Protein AF-A0A7C0XY83-F1 (afdb_monomer_lite)

Structure (mmCIF, N/CA/C/O backbone):
data_AF-A0A7C0XY83-F1
#
_entry.id   AF-A0A7C0XY83-F1
#
loop_
_atom_site.group_PDB
_atom_site.id
_atom_site.type_symbol
_atom_site.label_atom_id
_atom_site.label_alt_id
_atom_site.label_comp_id
_atom_site.label_asym_id
_atom_site.label_entity_id
_atom_site.label_seq_id
_atom_site.pdbx_PDB_ins_code
_atom_site.Cartn_x
_atom_site.Cartn_y
_atom_site.Cartn_z
_atom_site.occupancy
_atom_site.B_iso_or_equiv
_atom_site.auth_seq_id
_atom_site.auth_comp_id
_atom_site.auth_asym_id
_atom_site.auth_atom_id
_atom_site.pdbx_PDB_model_num
ATOM 1 N N . THR A 1 1 ? -9.723 23.350 -25.269 1.00 50.56 1 THR A N 1
ATOM 2 C CA . THR A 1 1 ? -10.818 22.908 -26.166 1.00 50.56 1 THR A CA 1
ATOM 3 C C . THR A 1 1 ? -11.420 21.552 -25.812 1.00 50.56 1 THR A C 1
ATOM 5 O O . THR A 1 1 ? -12.357 21.171 -26.495 1.00 50.56 1 THR A O 1
ATOM 8 N N . GLY A 1 2 ? -10.966 20.823 -24.776 1.00 79.06 2 GLY A N 1
ATOM 9 C CA . GLY A 1 2 ? -11.681 19.644 -24.241 1.00 79.06 2 GLY A CA 1
ATOM 10 C C . GLY A 1 2 ? -11.903 18.475 -25.213 1.00 79.06 2 GLY A C 1
ATOM 11 O O . GLY A 1 2 ? -12.595 17.524 -24.866 1.00 79.06 2 GLY A O 1
ATOM 12 N N . LYS A 1 3 ? -11.341 18.536 -26.426 1.00 83.88 3 LYS A N 1
ATOM 13 C CA . LYS A 1 3 ? -11.496 17.489 -27.432 1.00 83.88 3 LYS A CA 1
ATOM 14 C C . LYS A 1 3 ? -10.780 16.229 -26.935 1.00 83.88 3 LYS A C 1
ATOM 16 O O . LYS A 1 3 ? -9.649 16.353 -26.454 1.00 83.88 3 LYS A O 1
ATOM 21 N N . PRO A 1 4 ? -11.406 15.044 -27.034 1.00 82.19 4 PRO A N 1
ATOM 22 C CA . PRO A 1 4 ? -10.755 13.799 -26.667 1.00 82.19 4 PRO A CA 1
ATOM 23 C C . PRO A 1 4 ? -9.454 13.662 -27.459 1.00 82.19 4 PRO A C 1
ATOM 25 O O . PRO A 1 4 ? -9.439 13.779 -28.683 1.00 82.19 4 PRO A O 1
ATOM 28 N N . THR A 1 5 ? -8.357 13.476 -26.733 1.00 88.56 5 THR A N 1
ATOM 29 C CA . THR A 1 5 ? -7.022 13.291 -27.299 1.00 88.56 5 THR A CA 1
ATOM 30 C C . THR A 1 5 ? -6.558 11.861 -27.065 1.00 88.56 5 THR A C 1
ATOM 32 O O . THR A 1 5 ? -7.061 11.162 -26.180 1.00 88.56 5 THR A O 1
ATOM 35 N N . ARG A 1 6 ? -5.583 11.415 -27.853 1.00 87.94 6 ARG A N 1
ATOM 36 C CA . ARG A 1 6 ? -4.935 10.127 -27.633 1.00 87.94 6 ARG A CA 1
ATOM 37 C C . ARG A 1 6 ? -4.224 10.161 -26.282 1.00 87.94 6 ARG A C 1
ATOM 39 O O . ARG A 1 6 ? -3.342 10.987 -26.057 1.00 87.94 6 ARG A O 1
ATOM 46 N N . ARG A 1 7 ? -4.586 9.239 -25.388 1.00 88.69 7 ARG A N 1
ATOM 47 C CA . ARG A 1 7 ? -3.850 9.029 -24.140 1.00 88.69 7 ARG A CA 1
ATOM 48 C C . ARG A 1 7 ? -2.490 8.428 -24.480 1.00 88.69 7 ARG A C 1
ATOM 50 O O . ARG A 1 7 ? -2.427 7.372 -25.102 1.00 88.69 7 ARG A O 1
ATOM 57 N N . VAL A 1 8 ? -1.422 9.101 -24.072 1.00 91.56 8 VAL A N 1
ATOM 58 C CA . VAL A 1 8 ? -0.064 8.565 -24.161 1.00 91.56 8 VAL A CA 1
ATOM 59 C C . VAL A 1 8 ? 0.270 7.931 -22.818 1.00 91.56 8 VAL A C 1
ATOM 61 O O . VAL A 1 8 ? 0.162 8.585 -21.779 1.00 91.56 8 VAL A O 1
ATOM 64 N N . LEU A 1 9 ? 0.605 6.645 -22.832 1.00 93.44 9 LEU A N 1
ATOM 65 C CA . LEU A 1 9 ? 1.002 5.919 -21.635 1.00 93.44 9 LEU A CA 1
ATOM 66 C C . LEU A 1 9 ? 2.523 5.983 -21.481 1.00 93.44 9 LEU A C 1
ATOM 68 O O . LEU A 1 9 ? 3.264 5.905 -22.460 1.00 93.44 9 LEU A O 1
ATOM 72 N N . ILE A 1 10 ? 2.990 6.136 -20.243 1.00 93.56 10 ILE A N 1
ATOM 73 C CA . ILE A 1 10 ? 4.419 6.286 -19.958 1.00 93.56 10 ILE A CA 1
ATOM 74 C C . ILE A 1 10 ? 5.206 5.030 -20.350 1.00 93.56 10 ILE A C 1
ATOM 76 O O . ILE A 1 10 ? 6.290 5.142 -20.905 1.00 93.56 10 ILE A O 1
ATOM 80 N N . GLU A 1 11 ? 4.640 3.839 -20.161 1.00 94.94 11 GLU A N 1
ATOM 81 C CA . GLU A 1 11 ? 5.247 2.575 -20.572 1.00 94.94 11 GLU A CA 1
ATOM 82 C C . GLU A 1 11 ? 5.416 2.459 -22.089 1.00 94.94 11 GLU A C 1
ATOM 84 O O . GLU A 1 11 ? 6.344 1.797 -22.540 1.00 94.94 11 GLU A O 1
ATOM 89 N N . ASP A 1 12 ? 4.567 3.118 -22.880 1.00 94.75 12 ASP A N 1
ATOM 90 C CA . ASP A 1 12 ? 4.685 3.104 -24.338 1.00 94.75 12 ASP A CA 1
ATOM 91 C C . ASP A 1 12 ? 5.820 4.025 -24.792 1.00 94.75 12 ASP A C 1
ATOM 93 O O . ASP A 1 12 ? 6.614 3.644 -25.649 1.00 94.75 12 ASP A O 1
ATOM 97 N N . ILE A 1 13 ? 5.944 5.203 -24.166 1.00 95.38 13 ILE A N 1
ATOM 98 C CA . ILE A 1 13 ? 7.073 6.120 -24.393 1.00 95.38 13 ILE A CA 1
ATOM 99 C C . ILE A 1 13 ? 8.383 5.419 -24.034 1.00 95.38 13 ILE A C 1
ATOM 101 O O . ILE A 1 13 ? 9.311 5.385 -24.833 1.00 95.38 13 ILE A O 1
ATOM 105 N N . VAL A 1 14 ? 8.440 4.828 -22.842 1.00 95.75 14 VAL A N 1
ATOM 106 C CA . VAL A 1 14 ? 9.633 4.174 -22.299 1.00 95.75 14 VAL A CA 1
ATOM 107 C C . VAL A 1 14 ? 10.069 2.997 -23.175 1.00 95.75 14 VAL A C 1
ATOM 109 O O . VAL A 1 14 ? 11.250 2.893 -23.501 1.00 95.75 14 VAL A O 1
ATOM 112 N N . ARG A 1 15 ? 9.133 2.153 -23.633 1.00 95.06 15 ARG A N 1
ATOM 113 C CA . ARG A 1 15 ? 9.448 1.093 -24.607 1.00 95.06 15 ARG A CA 1
ATOM 114 C C . ARG A 1 15 ? 9.951 1.670 -25.929 1.00 95.06 15 ARG A C 1
ATOM 116 O O . ARG A 1 15 ? 10.912 1.156 -26.490 1.00 95.06 15 ARG A O 1
ATOM 123 N N . GLY A 1 16 ? 9.349 2.763 -26.402 1.00 95.31 16 GLY A N 1
ATOM 124 C CA . GLY A 1 16 ? 9.795 3.478 -27.600 1.00 95.31 16 GLY A CA 1
ATOM 125 C C . GLY A 1 16 ? 11.208 4.066 -27.490 1.00 95.31 16 GLY A C 1
ATOM 126 O O . GLY A 1 16 ? 11.886 4.196 -28.503 1.00 95.31 16 GLY A O 1
ATOM 127 N N . MET A 1 17 ? 11.683 4.364 -26.275 1.00 95.19 17 MET A N 1
ATOM 128 C CA . MET A 1 17 ? 13.061 4.803 -26.005 1.00 95.19 17 MET A CA 1
ATOM 129 C C . MET A 1 17 ? 14.087 3.654 -26.025 1.00 95.19 17 MET A C 1
ATOM 131 O O . MET A 1 17 ? 15.268 3.900 -25.797 1.00 95.19 17 MET A O 1
ATOM 135 N N . GLY A 1 18 ? 13.662 2.410 -26.276 1.00 93.62 18 GLY A N 1
ATOM 136 C CA . GLY A 1 18 ? 14.537 1.233 -26.298 1.00 93.62 18 GLY A CA 1
ATOM 137 C C . GLY A 1 18 ? 14.755 0.582 -24.930 1.00 93.62 18 GLY A C 1
ATOM 138 O O . GLY A 1 18 ? 15.652 -0.242 -24.780 1.00 93.62 18 GLY A O 1
ATOM 139 N N . ILE A 1 19 ? 13.955 0.935 -23.919 1.00 95.81 19 ILE A N 1
ATOM 140 C CA . ILE A 1 19 ? 14.024 0.302 -22.598 1.00 95.81 19 ILE A CA 1
ATOM 141 C C . ILE A 1 19 ? 13.247 -1.017 -22.649 1.00 95.81 19 ILE A C 1
ATOM 143 O O . ILE A 1 19 ? 12.033 -1.032 -22.850 1.00 95.81 19 ILE A O 1
ATOM 147 N N . GLU A 1 20 ? 13.955 -2.128 -22.454 1.00 94.12 20 GLU A N 1
ATOM 148 C CA . GLU A 1 20 ? 13.394 -3.483 -22.551 1.00 94.12 20 GLU A CA 1
ATOM 149 C C . GLU A 1 20 ? 12.668 -3.903 -21.261 1.00 94.12 20 GLU A C 1
ATOM 151 O O . GLU A 1 20 ? 11.585 -4.494 -21.304 1.00 94.12 20 GLU A O 1
ATOM 156 N N . PHE A 1 21 ? 13.217 -3.553 -20.092 1.00 95.94 21 PHE A N 1
ATOM 157 C CA . PHE A 1 21 ? 12.583 -3.848 -18.809 1.00 95.94 21 PHE A CA 1
ATOM 158 C C . PHE A 1 21 ? 11.561 -2.762 -18.463 1.00 95.94 21 PHE A C 1
ATOM 160 O O . PHE A 1 21 ? 11.900 -1.716 -17.907 1.00 95.94 21 PHE A O 1
ATOM 167 N N . VAL A 1 22 ? 10.291 -3.025 -18.785 1.00 96.38 22 VAL A N 1
ATOM 168 C CA . VAL A 1 22 ? 9.164 -2.141 -18.457 1.00 96.38 22 VAL A CA 1
ATOM 169 C C . VAL A 1 22 ? 8.036 -2.938 -17.818 1.00 96.38 22 VAL A C 1
ATOM 171 O O . VAL A 1 22 ? 7.385 -3.754 -18.479 1.00 96.38 22 VAL A O 1
ATOM 174 N N . LYS A 1 23 ? 7.771 -2.680 -16.536 1.00 96.56 23 LYS A N 1
ATOM 175 C CA . LYS A 1 23 ? 6.693 -3.327 -15.774 1.00 96.56 23 LYS A CA 1
ATOM 176 C C . LYS A 1 23 ? 5.717 -2.289 -15.242 1.00 96.56 23 LYS A C 1
ATOM 178 O O . LYS A 1 23 ? 6.130 -1.280 -14.684 1.00 96.56 23 LYS A O 1
ATOM 183 N N . VAL A 1 24 ? 4.422 -2.533 -15.427 1.00 95.12 24 VAL A N 1
ATOM 184 C CA . VAL A 1 24 ? 3.350 -1.733 -14.825 1.00 95.12 24 VAL A CA 1
ATOM 185 C C . VAL A 1 24 ? 2.777 -2.557 -13.686 1.00 95.12 24 VAL A C 1
ATOM 187 O O . VAL A 1 24 ? 2.343 -3.677 -13.934 1.00 95.12 24 VAL A O 1
ATOM 190 N N . ILE A 1 25 ? 2.797 -2.019 -12.472 1.00 94.06 25 ILE A N 1
ATOM 191 C CA . ILE A 1 25 ? 2.397 -2.744 -11.261 1.00 94.06 25 ILE A CA 1
ATOM 192 C C . ILE A 1 25 ? 1.504 -1.881 -10.377 1.00 94.06 25 ILE A C 1
ATOM 194 O O . ILE A 1 25 ? 1.521 -0.648 -10.468 1.00 94.06 25 ILE A O 1
ATOM 198 N N . ASP A 1 26 ? 0.755 -2.529 -9.492 1.00 90.44 26 ASP A N 1
ATOM 199 C CA . ASP A 1 26 ? 0.022 -1.850 -8.432 1.00 90.44 26 ASP A CA 1
ATOM 200 C C . ASP A 1 26 ? 0.908 -1.711 -7.177 1.00 90.44 26 ASP A C 1
ATOM 202 O O . ASP A 1 26 ? 1.328 -2.725 -6.618 1.00 90.44 26 ASP A O 1
ATOM 206 N N . PRO A 1 27 ? 1.191 -0.488 -6.689 1.00 87.31 27 PRO A N 1
ATOM 207 C CA . PRO A 1 27 ? 2.042 -0.288 -5.518 1.00 87.31 27 PRO A CA 1
ATOM 208 C C . PRO A 1 27 ? 1.443 -0.811 -4.202 1.00 87.31 27 PRO A C 1
ATOM 210 O O . PRO A 1 27 ? 2.170 -0.909 -3.219 1.00 87.31 27 PRO A O 1
ATOM 213 N N . PHE A 1 28 ? 0.140 -1.109 -4.134 1.00 86.94 28 PHE A N 1
ATOM 214 C CA . PHE A 1 28 ? -0.476 -1.705 -2.941 1.00 86.94 28 PHE A CA 1
ATOM 215 C C . PHE A 1 28 ? -0.432 -3.235 -2.969 1.00 86.94 28 PHE A C 1
ATOM 217 O O . PHE A 1 28 ? -0.640 -3.864 -1.933 1.00 86.94 28 PHE A O 1
ATOM 224 N N . ASN A 1 29 ? -0.096 -3.846 -4.109 1.00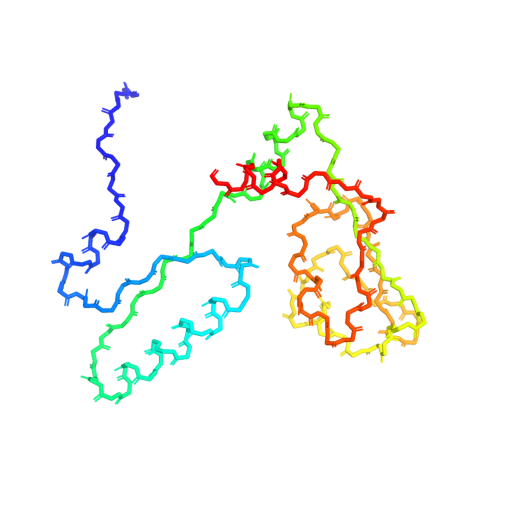 87.56 29 ASN A N 1
ATOM 225 C CA . ASN A 1 29 ? 0.270 -5.255 -4.159 1.00 87.56 29 ASN A CA 1
ATOM 226 C C . ASN A 1 29 ? 1.744 -5.416 -3.759 1.00 87.56 29 ASN A C 1
ATOM 228 O O . ASN A 1 29 ? 2.632 -5.534 -4.602 1.00 87.56 29 ASN A O 1
ATOM 232 N N . MET A 1 30 ? 2.004 -5.410 -2.449 1.00 84.12 30 MET A N 1
ATOM 233 C CA . MET A 1 30 ? 3.368 -5.404 -1.905 1.00 84.12 30 MET A CA 1
ATOM 234 C C . MET A 1 30 ? 4.219 -6.590 -2.379 1.00 84.12 30 MET A C 1
ATOM 236 O O . MET A 1 30 ? 5.410 -6.416 -2.614 1.00 84.12 30 MET A O 1
ATOM 240 N N . LYS A 1 31 ? 3.616 -7.772 -2.568 1.00 87.44 31 LYS A N 1
ATOM 241 C CA . LYS A 1 31 ? 4.332 -8.970 -3.039 1.00 87.44 31 LYS A CA 1
ATOM 242 C C . LYS A 1 31 ? 4.828 -8.806 -4.472 1.00 87.44 31 LYS A C 1
ATOM 244 O O . LYS A 1 31 ? 6.008 -8.990 -4.743 1.00 87.44 31 LYS A O 1
ATOM 249 N N . GLU A 1 32 ? 3.930 -8.410 -5.372 1.00 91.00 32 GLU A N 1
ATOM 250 C CA . GLU A 1 32 ? 4.279 -8.155 -6.773 1.00 91.00 32 GLU A CA 1
ATOM 251 C C . GLU A 1 32 ? 5.290 -7.010 -6.892 1.00 91.00 32 GLU A C 1
ATOM 253 O O . GLU A 1 32 ? 6.210 -7.078 -7.710 1.00 91.00 32 GLU A O 1
ATOM 258 N N . PHE A 1 33 ? 5.146 -5.975 -6.057 1.00 90.94 33 PHE A N 1
ATOM 259 C CA . PHE A 1 33 ? 6.090 -4.866 -5.998 1.00 90.94 33 PHE A CA 1
ATOM 260 C C . PHE A 1 33 ? 7.489 -5.335 -5.594 1.00 90.94 33 PHE A C 1
ATOM 262 O O . PHE A 1 33 ? 8.447 -5.044 -6.307 1.00 90.94 33 PHE A O 1
ATOM 269 N N . GLU A 1 34 ? 7.611 -6.077 -4.492 1.00 91.50 34 GLU A N 1
ATOM 270 C CA . GLU A 1 34 ? 8.891 -6.586 -3.994 1.00 91.50 34 GLU A CA 1
ATOM 271 C C . GLU A 1 34 ? 9.578 -7.487 -5.029 1.00 91.50 34 GLU A C 1
ATOM 273 O O . GLU A 1 34 ? 10.736 -7.256 -5.381 1.00 91.50 34 GLU A O 1
ATOM 278 N N . GLU A 1 35 ? 8.846 -8.445 -5.601 1.00 94.56 35 GLU A N 1
ATOM 279 C CA . GLU A 1 35 ? 9.359 -9.341 -6.641 1.00 94.56 35 GLU A CA 1
ATOM 280 C C . GLU A 1 35 ? 9.820 -8.570 -7.885 1.00 94.56 35 GLU A C 1
ATOM 282 O O . GLU A 1 35 ? 10.925 -8.781 -8.394 1.00 94.56 35 GLU A O 1
ATOM 287 N N . THR A 1 36 ? 8.998 -7.639 -8.377 1.00 95.06 36 THR A N 1
ATOM 288 C CA . THR A 1 36 ? 9.321 -6.836 -9.565 1.00 95.06 36 THR A CA 1
ATOM 289 C C . THR A 1 36 ? 10.531 -5.944 -9.321 1.00 95.06 36 THR A C 1
ATOM 291 O O . THR A 1 36 ? 11.389 -5.813 -10.195 1.00 95.06 36 THR A O 1
ATOM 294 N N . TYR A 1 37 ? 10.622 -5.352 -8.133 1.00 95.69 37 TYR A N 1
ATOM 295 C CA . TYR A 1 37 ? 11.719 -4.479 -7.746 1.00 95.69 37 TYR A CA 1
ATOM 296 C C . TYR A 1 37 ? 13.047 -5.242 -7.650 1.00 95.69 37 TYR A C 1
ATOM 298 O O . TYR A 1 37 ? 14.051 -4.803 -8.214 1.00 95.69 37 TYR A O 1
ATOM 306 N N . LEU A 1 38 ? 13.055 -6.421 -7.018 1.00 95.94 38 LEU A N 1
ATOM 307 C CA . LEU A 1 38 ? 14.239 -7.283 -6.948 1.00 95.94 38 LEU A CA 1
ATOM 308 C C . LEU A 1 38 ? 14.687 -7.748 -8.341 1.00 95.94 38 LEU A C 1
ATOM 310 O O . LEU A 1 38 ? 15.877 -7.686 -8.658 1.00 95.94 38 LEU A O 1
ATOM 314 N N . ASN A 1 39 ? 13.739 -8.138 -9.197 1.00 96.25 39 ASN A N 1
ATOM 315 C CA . ASN A 1 39 ? 14.020 -8.509 -10.583 1.00 96.25 39 ASN A CA 1
ATOM 316 C C . ASN A 1 39 ? 14.593 -7.338 -11.394 1.00 96.25 39 ASN A C 1
ATOM 318 O O . ASN A 1 39 ? 15.516 -7.540 -12.180 1.00 96.25 39 ASN A O 1
ATOM 322 N N . ALA A 1 40 ? 14.097 -6.116 -11.182 1.00 96.44 40 ALA A N 1
ATOM 323 C CA . ALA A 1 40 ? 14.624 -4.922 -11.835 1.00 96.44 40 ALA A CA 1
ATOM 324 C C . ALA A 1 40 ? 16.070 -4.633 -11.408 1.00 96.44 40 ALA A C 1
ATOM 326 O O . ALA A 1 40 ? 16.919 -4.382 -12.258 1.00 96.44 40 ALA A O 1
ATOM 327 N N . ILE A 1 41 ? 16.379 -4.726 -10.109 1.00 97.19 41 ILE A N 1
ATOM 328 C CA . ILE A 1 41 ? 17.754 -4.562 -9.609 1.00 97.19 41 ILE A CA 1
ATOM 329 C C . ILE A 1 41 ? 18.679 -5.620 -10.210 1.00 97.19 41 ILE A C 1
ATOM 331 O O . ILE A 1 41 ? 19.792 -5.294 -10.621 1.00 97.19 41 ILE A O 1
ATOM 335 N N . LYS A 1 42 ? 18.232 -6.880 -10.255 1.00 97.31 42 LYS A N 1
ATOM 336 C CA . LYS A 1 42 ? 18.995 -7.979 -10.850 1.00 97.31 42 LYS A CA 1
ATOM 337 C C . LYS A 1 42 ? 19.285 -7.709 -12.328 1.00 97.31 42 LYS A C 1
ATOM 339 O O . LYS A 1 42 ? 20.443 -7.743 -12.724 1.00 97.31 42 LYS A O 1
ATOM 344 N N . TYR A 1 43 ? 18.261 -7.341 -13.095 1.00 97.12 43 TYR A N 1
ATOM 345 C CA . TYR A 1 43 ? 18.384 -6.988 -14.508 1.00 97.12 43 TYR A CA 1
ATOM 346 C C . TYR A 1 43 ? 19.386 -5.849 -14.739 1.00 97.12 43 TYR A C 1
ATOM 348 O O . TYR A 1 43 ? 20.272 -5.969 -15.578 1.00 97.12 43 TYR A O 1
ATOM 356 N N . VAL A 1 44 ? 19.309 -4.769 -13.955 1.00 96.88 44 VAL A N 1
ATOM 357 C CA . VAL A 1 44 ? 20.250 -3.640 -14.074 1.00 96.88 44 VAL A CA 1
ATOM 358 C C . VAL A 1 44 ? 21.690 -4.077 -13.782 1.00 96.88 44 VAL A C 1
ATOM 360 O O . VAL A 1 44 ? 22.614 -3.613 -14.446 1.00 96.88 44 VAL A O 1
ATOM 363 N N . LYS A 1 45 ? 21.899 -4.967 -12.805 1.00 97.00 45 LYS A N 1
ATOM 364 C CA . LYS A 1 45 ? 23.234 -5.463 -12.435 1.00 97.00 45 LYS A CA 1
ATOM 365 C C . LYS A 1 45 ? 23.831 -6.428 -13.459 1.00 97.00 45 LYS A C 1
ATOM 367 O O . LYS A 1 45 ? 25.030 -6.356 -13.698 1.00 97.00 45 LYS A O 1
ATOM 372 N N . GLU A 1 46 ? 23.028 -7.338 -14.002 1.00 97.19 46 GLU A N 1
ATOM 373 C CA . GLU A 1 46 ? 23.495 -8.394 -14.912 1.00 97.19 46 GLU A CA 1
ATOM 374 C C . GLU A 1 46 ? 23.627 -7.888 -16.352 1.00 97.19 46 GLU A C 1
ATOM 376 O O . GLU A 1 46 ? 24.635 -8.145 -17.003 1.00 97.19 46 GLU A O 1
ATOM 381 N N . GLU A 1 47 ? 22.649 -7.114 -16.827 1.00 95.31 47 GLU A N 1
ATOM 382 C CA . GLU A 1 47 ? 22.584 -6.660 -18.221 1.00 95.31 47 GLU A CA 1
ATOM 383 C C . GLU A 1 47 ? 23.175 -5.257 -18.424 1.00 95.31 47 GLU A C 1
ATOM 385 O O . GLU A 1 47 ? 23.389 -4.830 -19.557 1.00 95.31 47 GLU A O 1
ATOM 390 N N . GLY A 1 48 ? 23.388 -4.488 -17.348 1.00 94.31 48 GLY A N 1
ATOM 391 C CA . GLY A 1 48 ? 23.860 -3.098 -17.430 1.00 94.31 48 GLY A CA 1
ATOM 392 C C . GLY A 1 48 ? 22.878 -2.138 -18.118 1.00 94.31 48 GLY A C 1
ATOM 393 O O . GLY A 1 48 ? 23.256 -1.031 -18.501 1.00 94.31 48 GLY A O 1
ATOM 394 N N . LYS A 1 49 ? 21.619 -2.553 -18.301 1.00 95.25 49 LYS A N 1
ATOM 395 C CA . LYS A 1 49 ? 20.568 -1.809 -19.011 1.00 95.25 49 LYS A CA 1
ATOM 396 C C . LYS A 1 49 ? 19.593 -1.135 -18.036 1.00 95.25 49 LYS A C 1
ATOM 398 O O . LYS A 1 49 ? 19.368 -1.647 -16.939 1.00 95.25 49 LYS A O 1
ATOM 403 N N . PRO A 1 50 ? 18.953 -0.014 -18.421 1.00 95.44 50 PRO A N 1
ATOM 404 C CA . PRO A 1 50 ? 17.953 0.647 -17.585 1.00 95.44 50 PRO A CA 1
ATOM 405 C C . PRO A 1 50 ? 16.690 -0.208 -17.407 1.00 95.44 50 PRO A C 1
ATOM 407 O O . PRO A 1 50 ? 16.245 -0.885 -18.334 1.00 95.44 50 PRO A O 1
ATOM 410 N N . ALA A 1 51 ? 16.078 -0.113 -16.225 1.00 97.00 51 ALA A N 1
ATOM 411 C CA . ALA A 1 51 ? 14.794 -0.722 -15.896 1.00 97.00 51 ALA A CA 1
ATOM 412 C C . ALA A 1 51 ? 13.792 0.340 -15.439 1.00 97.00 51 ALA A C 1
ATOM 414 O O . ALA A 1 51 ? 14.133 1.229 -14.659 1.00 97.00 51 ALA A O 1
ATOM 415 N N . VAL A 1 52 ? 12.546 0.230 -15.900 1.00 97.00 52 VAL A N 1
ATOM 416 C CA . VAL A 1 52 ? 11.459 1.139 -15.527 1.00 97.00 52 VAL A CA 1
ATOM 417 C C . VAL A 1 52 ? 10.288 0.360 -14.944 1.00 97.00 52 VAL A C 1
ATOM 419 O O . VAL A 1 52 ? 9.768 -0.586 -15.538 1.00 97.00 52 VAL A O 1
ATOM 422 N N . ILE A 1 53 ? 9.840 0.812 -13.775 1.00 96.75 53 ILE A N 1
ATOM 423 C CA . ILE A 1 53 ? 8.647 0.318 -13.097 1.00 96.75 53 ILE A CA 1
ATOM 424 C C . ILE A 1 53 ? 7.645 1.470 -13.028 1.00 96.75 53 ILE A C 1
ATOM 426 O O . ILE A 1 53 ? 7.948 2.547 -12.519 1.00 96.75 53 ILE A O 1
ATOM 430 N N . VAL A 1 54 ? 6.446 1.247 -13.553 1.00 95.31 54 VAL A N 1
ATOM 431 C CA . VAL A 1 54 ? 5.345 2.208 -13.554 1.00 95.31 54 VAL A CA 1
ATOM 432 C C . VAL A 1 54 ? 4.342 1.781 -12.492 1.00 95.31 54 VAL A C 1
ATOM 434 O O . VAL A 1 54 ? 3.550 0.864 -12.708 1.00 95.31 54 VAL A O 1
ATOM 437 N N . SER A 1 55 ? 4.352 2.466 -11.353 1.00 93.81 55 SER A N 1
ATOM 438 C CA . SER A 1 55 ? 3.350 2.269 -10.304 1.00 93.81 55 SER A CA 1
ATOM 439 C C . SER A 1 55 ? 2.030 2.910 -10.725 1.00 93.81 55 SER A C 1
ATOM 441 O O . SER A 1 55 ? 1.908 4.137 -10.762 1.00 93.81 55 SER A O 1
ATOM 443 N N . ARG A 1 56 ? 1.033 2.092 -11.068 1.00 91.88 56 ARG A N 1
ATOM 444 C CA . ARG A 1 56 ? -0.268 2.549 -11.563 1.00 91.88 56 ARG A CA 1
ATOM 445 C C . ARG A 1 56 ? -1.383 2.142 -10.612 1.00 91.88 56 ARG A C 1
ATOM 447 O O . ARG A 1 56 ? -1.713 0.971 -10.504 1.00 91.88 56 ARG A O 1
ATOM 454 N N . ARG A 1 57 ? -2.026 3.143 -10.016 1.00 90.31 57 ARG A N 1
ATOM 455 C CA . ARG A 1 57 ? -3.284 3.018 -9.269 1.00 90.31 57 ARG A CA 1
ATOM 456 C C . ARG A 1 57 ? -4.035 4.349 -9.338 1.00 90.31 57 ARG A C 1
ATOM 458 O O . ARG A 1 57 ? -3.408 5.397 -9.516 1.00 90.31 57 ARG A O 1
ATOM 465 N N . SER A 1 58 ? -5.361 4.333 -9.212 1.00 91.31 58 SER A N 1
ATOM 466 C CA . SER A 1 58 ? -6.142 5.566 -9.065 1.00 91.31 58 SER A CA 1
ATOM 467 C C . SER A 1 58 ? -5.693 6.331 -7.817 1.00 91.31 58 SER A C 1
ATOM 469 O O . SER A 1 58 ? -5.401 5.740 -6.776 1.00 91.31 58 SER A O 1
ATOM 471 N N . CYS A 1 59 ? -5.654 7.664 -7.907 1.00 89.81 59 CYS A N 1
ATOM 472 C CA . CYS A 1 59 ? -5.368 8.508 -6.749 1.00 89.81 59 CYS A CA 1
ATOM 473 C C . CYS A 1 59 ? -6.347 8.178 -5.613 1.00 89.81 59 CYS A C 1
ATOM 475 O O . CYS A 1 59 ? -7.551 8.059 -5.856 1.00 89.81 59 CYS A O 1
ATOM 477 N N . ALA A 1 60 ? -5.846 8.091 -4.379 1.00 89.75 60 ALA A N 1
ATOM 478 C CA . ALA A 1 60 ? -6.657 7.769 -3.208 1.00 89.75 60 ALA A CA 1
ATOM 479 C C . ALA A 1 60 ? -7.896 8.663 -3.080 1.00 89.75 60 ALA A C 1
ATOM 481 O O . ALA A 1 60 ? -8.987 8.161 -2.835 1.00 89.75 60 ALA A O 1
ATOM 482 N N . LEU A 1 61 ? -7.759 9.966 -3.342 1.00 90.50 61 LEU A N 1
ATOM 483 C CA . LEU A 1 61 ? -8.878 10.910 -3.302 1.00 90.50 61 LEU A CA 1
ATOM 484 C C . LEU A 1 61 ? -9.962 10.581 -4.337 1.00 90.50 61 LEU A C 1
ATOM 486 O O . LEU A 1 61 ? -11.150 10.690 -4.044 1.00 90.50 61 LEU A O 1
ATOM 490 N N . ILE A 1 62 ? -9.567 10.140 -5.534 1.00 93.94 62 ILE A N 1
ATOM 491 C CA . ILE A 1 62 ? -10.505 9.759 -6.597 1.00 93.94 62 ILE A CA 1
ATOM 492 C C . ILE A 1 62 ? -11.211 8.453 -6.230 1.00 93.94 62 ILE A C 1
ATOM 494 O O . ILE A 1 62 ? -12.434 8.384 -6.338 1.00 93.94 62 ILE A O 1
ATOM 498 N N . ALA A 1 63 ? -10.465 7.442 -5.780 1.00 93.19 63 ALA A N 1
ATOM 499 C CA . ALA A 1 63 ? -11.028 6.154 -5.378 1.00 93.19 63 ALA A CA 1
ATOM 500 C C . ALA A 1 63 ? -12.021 6.318 -4.217 1.00 93.19 63 ALA A C 1
ATOM 502 O O . ALA A 1 63 ? -13.166 5.872 -4.302 1.00 93.19 63 ALA A O 1
ATOM 503 N N . VAL A 1 64 ? -11.622 7.059 -3.178 1.00 93.56 64 VAL A N 1
ATOM 504 C CA . VAL A 1 64 ? -12.472 7.384 -2.026 1.00 93.56 64 VAL A CA 1
ATOM 505 C C . VAL A 1 64 ? -13.708 8.173 -2.461 1.00 93.56 64 VAL A C 1
ATOM 507 O O . VAL A 1 64 ? -14.822 7.822 -2.078 1.00 93.56 64 VAL A O 1
ATOM 510 N N . SER A 1 65 ? -13.554 9.198 -3.306 1.00 94.75 65 SER A N 1
ATOM 511 C CA . SER A 1 65 ? -14.692 9.992 -3.786 1.00 94.75 65 SER A CA 1
ATOM 512 C C . SER A 1 65 ? -15.694 9.153 -4.587 1.00 94.75 65 SER A C 1
ATOM 514 O O . SER A 1 65 ? -16.899 9.263 -4.357 1.00 94.75 65 SER A O 1
ATOM 516 N N . LYS A 1 66 ? -15.219 8.280 -5.489 1.00 95.25 66 LYS A N 1
ATOM 517 C CA . LYS A 1 66 ? -16.074 7.348 -6.246 1.00 95.25 66 LYS A CA 1
ATOM 518 C C . LYS A 1 66 ? -16.848 6.418 -5.308 1.00 95.25 66 LYS A C 1
ATOM 520 O O . LYS A 1 66 ? -18.055 6.256 -5.481 1.00 95.25 66 LYS A O 1
ATOM 525 N N . ALA A 1 67 ? -16.174 5.849 -4.310 1.00 94.94 67 ALA A N 1
ATOM 526 C CA . ALA A 1 67 ? -16.792 4.937 -3.357 1.00 94.94 67 ALA A CA 1
ATOM 527 C C . ALA A 1 67 ? -17.899 5.621 -2.545 1.00 94.94 67 ALA A C 1
ATOM 529 O O . ALA A 1 67 ? -19.034 5.141 -2.544 1.00 94.94 67 ALA A O 1
ATOM 530 N N . LEU A 1 68 ? -17.612 6.790 -1.962 1.00 93.62 68 LEU A N 1
ATOM 531 C CA . LEU A 1 68 ? -18.587 7.558 -1.182 1.00 93.62 68 LEU A CA 1
ATOM 532 C C . LEU A 1 68 ? -19.813 7.955 -2.018 1.00 93.62 68 LEU A C 1
ATOM 534 O O . LEU A 1 68 ? -20.943 7.783 -1.569 1.00 93.62 68 LEU A O 1
ATOM 538 N N . ARG A 1 69 ? -19.619 8.407 -3.266 1.00 95.69 69 ARG A N 1
ATOM 539 C CA . ARG A 1 69 ? -20.731 8.734 -4.184 1.00 95.69 69 ARG A CA 1
ATOM 540 C C . ARG A 1 69 ? -21.595 7.526 -4.545 1.00 95.69 69 ARG A C 1
ATOM 542 O O . ARG A 1 69 ? -22.756 7.699 -4.890 1.00 95.69 69 ARG A O 1
ATOM 549 N N . SER A 1 70 ? -21.040 6.317 -4.474 1.00 94.75 70 SER A N 1
ATOM 550 C CA . SER A 1 70 ? -21.769 5.069 -4.730 1.00 94.75 70 SER A CA 1
ATOM 551 C C . SER A 1 70 ? -22.504 4.514 -3.500 1.00 94.75 70 SER A C 1
ATOM 553 O O . SER A 1 70 ? -23.058 3.415 -3.572 1.00 94.75 70 SER A O 1
ATOM 555 N N . GLY A 1 71 ? -22.466 5.228 -2.367 1.00 94.19 71 GLY A N 1
ATOM 556 C CA . GLY A 1 71 ? -23.023 4.771 -1.090 1.00 94.19 71 GLY A CA 1
ATOM 557 C C . GLY A 1 71 ? -22.210 3.659 -0.420 1.00 94.19 71 GLY A C 1
ATOM 558 O O . GLY A 1 71 ? -22.740 2.937 0.418 1.00 94.19 71 GLY A O 1
ATOM 559 N N . PHE A 1 72 ? -20.944 3.475 -0.806 1.00 94.56 72 PHE A N 1
ATOM 560 C CA . PHE A 1 72 ? -20.073 2.459 -0.220 1.00 94.56 72 PHE A CA 1
ATOM 561 C C . PHE A 1 72 ? -19.450 2.969 1.090 1.00 94.56 72 PHE A C 1
ATOM 563 O O . PHE A 1 72 ? -18.826 4.032 1.109 1.00 94.56 72 PHE A O 1
ATOM 570 N N . GLU A 1 73 ? -19.589 2.203 2.176 1.00 93.25 73 GLU A N 1
ATOM 571 C CA . GLU A 1 73 ? -18.927 2.487 3.457 1.00 93.25 73 GLU A CA 1
ATOM 572 C C . GLU A 1 73 ? -17.438 2.123 3.350 1.00 93.25 73 GLU A C 1
ATOM 574 O O . GLU A 1 73 ? -17.081 0.988 3.034 1.00 93.25 73 GLU A O 1
ATOM 579 N N . LEU A 1 74 ? -16.553 3.095 3.589 1.00 93.38 74 LEU A N 1
ATOM 580 C CA . LEU A 1 74 ? -15.110 2.865 3.509 1.00 93.38 74 LEU A CA 1
ATOM 581 C C . LEU A 1 74 ? -14.665 1.882 4.600 1.00 93.38 74 LEU A C 1
ATOM 583 O O . LEU A 1 74 ? -15.004 2.089 5.770 1.00 93.38 74 LEU A O 1
ATOM 587 N N . PRO A 1 75 ? -13.837 0.873 4.274 1.00 94.56 75 PRO A N 1
ATOM 588 C CA . PRO A 1 75 ? -13.300 -0.010 5.291 1.00 94.56 75 PRO A CA 1
ATOM 589 C C . PRO A 1 75 ? -12.402 0.779 6.242 1.00 94.56 75 PRO A C 1
ATOM 591 O O . PRO A 1 75 ? -11.573 1.593 5.831 1.00 94.56 75 PRO A O 1
ATOM 594 N N . LYS A 1 76 ? -12.548 0.515 7.536 1.00 95.38 76 LYS A N 1
ATOM 595 C CA . LYS A 1 76 ? -11.680 1.056 8.584 1.00 95.38 76 LYS A CA 1
ATOM 596 C C . LYS A 1 76 ? -10.856 -0.071 9.176 1.00 95.38 76 LYS A C 1
ATOM 598 O O . LYS A 1 76 ? -11.321 -1.207 9.248 1.00 95.38 76 LYS A O 1
ATOM 603 N N . TYR A 1 77 ? -9.641 0.248 9.600 1.00 96.44 77 TYR A N 1
ATOM 604 C CA . TYR A 1 77 ? -8.704 -0.715 10.167 1.00 96.44 77 TYR A CA 1
ATOM 605 C C . TYR A 1 77 ? -8.403 -0.386 11.623 1.00 96.44 77 TYR A C 1
ATOM 607 O O 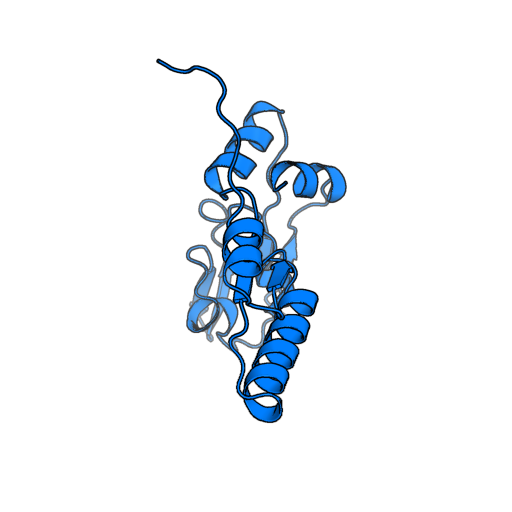. TYR A 1 77 ? -8.390 0.776 12.019 1.00 96.44 77 TYR A O 1
ATOM 615 N N . VAL A 1 78 ? -8.137 -1.426 12.406 1.00 96.81 78 VAL A N 1
ATOM 616 C CA . VAL A 1 78 ? -7.797 -1.341 13.826 1.00 96.81 78 VAL A CA 1
ATOM 617 C C . VAL A 1 78 ? -6.602 -2.236 14.133 1.00 96.81 78 VAL A C 1
ATOM 619 O O . VAL A 1 78 ? -6.366 -3.238 13.454 1.00 96.81 78 VAL A O 1
ATOM 622 N N . VAL A 1 79 ? -5.838 -1.863 15.160 1.00 96.94 79 VAL A N 1
ATOM 623 C CA . VAL A 1 79 ? -4.727 -2.668 15.675 1.00 96.94 79 VAL A CA 1
ATOM 624 C C . VAL A 1 79 ? -5.219 -3.560 16.805 1.00 96.94 79 VAL A C 1
ATOM 626 O O . VAL A 1 79 ? -5.783 -3.091 17.791 1.00 96.94 79 VAL A O 1
ATOM 629 N N . ASP A 1 80 ? -4.939 -4.846 16.683 1.00 96.12 80 ASP A N 1
ATOM 630 C CA . ASP A 1 80 ? -5.047 -5.824 17.749 1.00 96.12 80 ASP A CA 1
ATOM 631 C C . ASP A 1 80 ? -3.905 -5.616 18.757 1.00 96.12 80 ASP A C 1
ATOM 633 O O . ASP A 1 80 ? -2.729 -5.867 18.467 1.00 96.12 80 ASP A O 1
ATOM 637 N N . ARG A 1 81 ? -4.240 -5.086 19.937 1.00 92.81 81 ARG A N 1
ATOM 638 C CA . ARG A 1 81 ? -3.248 -4.688 20.946 1.00 92.81 81 ARG A CA 1
ATOM 639 C C . ARG A 1 81 ? -2.518 -5.868 21.571 1.00 92.81 81 ARG A C 1
ATOM 641 O O . ARG A 1 81 ? -1.400 -5.668 22.046 1.00 92.81 81 ARG A O 1
ATOM 648 N N . GLU A 1 82 ? -3.110 -7.054 21.588 1.00 93.62 82 GLU A N 1
ATOM 649 C CA . GLU A 1 82 ? -2.476 -8.247 22.155 1.00 93.62 82 GLU A CA 1
ATOM 650 C C . GLU A 1 82 ? -1.401 -8.778 21.212 1.00 93.62 82 GLU A C 1
ATOM 652 O O . GLU A 1 82 ? -0.296 -9.105 21.637 1.00 93.62 82 GLU A O 1
ATOM 657 N N . ARG A 1 83 ? -1.682 -8.755 19.907 1.00 95.62 83 ARG A N 1
ATOM 658 C CA . ARG A 1 83 ? -0.735 -9.189 18.872 1.00 95.62 83 ARG A CA 1
ATOM 659 C C . ARG A 1 83 ? 0.316 -8.138 18.526 1.00 95.62 83 ARG A C 1
ATOM 661 O O . ARG A 1 83 ? 1.343 -8.464 17.934 1.00 95.62 83 ARG A O 1
ATOM 668 N N . CYS A 1 84 ? 0.064 -6.868 18.831 1.00 96.25 84 CYS A N 1
ATOM 669 C CA . CYS A 1 84 ? 0.994 -5.787 18.532 1.00 96.25 84 CYS A CA 1
ATOM 670 C C . CYS A 1 84 ? 2.243 -5.857 19.425 1.00 96.25 84 CYS A C 1
ATOM 672 O O . CYS A 1 84 ? 2.187 -5.571 20.620 1.00 96.25 84 CYS A O 1
ATOM 674 N N . ILE A 1 85 ? 3.389 -6.137 18.803 1.00 95.81 85 ILE A N 1
ATOM 675 C CA . ILE A 1 85 ? 4.701 -6.208 19.467 1.00 95.81 85 ILE A CA 1
ATOM 676 C C . ILE A 1 85 ? 5.423 -4.853 19.590 1.00 95.81 85 ILE A C 1
ATOM 678 O O . ILE A 1 85 ? 6.572 -4.805 20.012 1.00 95.81 85 ILE A O 1
ATOM 682 N N . GLY A 1 86 ? 4.803 -3.748 19.161 1.00 95.00 86 GLY A N 1
ATOM 683 C CA . GLY A 1 86 ? 5.401 -2.408 19.261 1.00 95.00 86 GLY A CA 1
ATOM 684 C C . GLY A 1 86 ? 6.654 -2.172 18.399 1.00 95.00 86 GLY A C 1
ATOM 685 O O . GLY A 1 86 ? 7.500 -1.356 18.755 1.00 95.00 86 GLY A O 1
ATOM 686 N N . CYS A 1 87 ? 6.788 -2.868 17.261 1.00 95.44 87 CYS A N 1
ATOM 687 C CA . CYS A 1 87 ? 7.958 -2.758 16.369 1.00 95.44 87 CYS A CA 1
ATOM 688 C C . CYS A 1 87 ? 8.101 -1.399 15.656 1.00 95.44 87 CYS A C 1
ATOM 690 O O . CYS A 1 87 ? 9.171 -1.071 15.157 1.00 95.44 87 CYS A O 1
ATOM 692 N N . GLY A 1 88 ? 7.019 -0.625 15.552 1.00 93.56 88 GLY A N 1
ATOM 693 C CA . GLY A 1 88 ? 7.017 0.707 14.944 1.00 93.56 88 GLY A CA 1
ATOM 694 C C . GLY A 1 88 ? 7.099 0.785 13.418 1.00 93.56 88 GLY A C 1
ATOM 695 O O . GLY A 1 88 ? 6.982 1.880 12.882 1.00 93.56 88 GLY A O 1
ATOM 696 N N . ILE A 1 89 ? 7.208 -0.336 12.695 1.00 94.94 89 ILE A N 1
ATOM 697 C CA . ILE A 1 89 ? 7.308 -0.350 11.218 1.00 94.94 89 ILE A CA 1
ATOM 698 C C . ILE A 1 89 ? 6.162 0.442 10.564 1.00 94.94 89 ILE A C 1
ATOM 700 O O . ILE A 1 89 ? 6.389 1.246 9.665 1.00 94.94 89 ILE A O 1
ATOM 704 N N . CYS A 1 90 ? 4.934 0.266 11.054 1.00 94.50 90 CYS A N 1
ATOM 705 C CA . CYS A 1 90 ? 3.738 0.890 10.486 1.00 94.50 90 CYS A CA 1
ATOM 706 C C . CYS A 1 90 ? 3.713 2.432 10.553 1.00 94.50 90 CYS A C 1
ATOM 708 O O . CYS A 1 90 ? 3.197 3.052 9.625 1.00 94.50 90 CYS A O 1
ATOM 710 N N . TYR A 1 91 ? 4.265 3.046 11.607 1.00 94.06 91 TYR A N 1
ATOM 711 C CA . TYR A 1 91 ? 4.256 4.506 11.789 1.00 94.06 91 TYR A CA 1
ATOM 712 C C . TYR A 1 91 ? 5.624 5.170 11.551 1.00 94.06 91 TYR A C 1
ATOM 714 O O . TYR A 1 91 ? 5.658 6.359 11.269 1.00 94.06 91 TYR A O 1
ATOM 722 N N . ASN A 1 92 ? 6.739 4.428 11.609 1.00 93.25 92 ASN A N 1
ATOM 723 C CA . ASN A 1 92 ? 8.083 4.970 11.354 1.00 93.25 92 ASN A CA 1
ATOM 724 C C . ASN A 1 92 ? 8.583 4.711 9.928 1.00 93.25 92 ASN A C 1
ATOM 726 O O . ASN A 1 92 ? 9.211 5.582 9.342 1.00 93.25 92 ASN A O 1
ATOM 730 N N . VAL A 1 93 ? 8.356 3.506 9.389 1.00 91.69 93 VAL A N 1
ATOM 731 C CA . VAL A 1 93 ? 8.913 3.091 8.086 1.00 91.69 93 VAL A CA 1
ATOM 732 C C . VAL A 1 93 ? 7.878 3.271 6.988 1.00 91.69 93 VAL A C 1
ATOM 734 O O . VAL A 1 93 ? 8.117 3.966 6.010 1.00 91.69 93 VAL A O 1
ATOM 737 N N . PHE A 1 94 ? 6.696 2.684 7.173 1.00 90.69 94 PHE A N 1
ATOM 738 C CA . PHE A 1 94 ? 5.572 2.886 6.260 1.00 90.69 94 PHE A CA 1
ATOM 739 C C . PHE A 1 94 ? 4.946 4.277 6.407 1.00 90.69 94 PHE A C 1
ATOM 741 O O . PHE A 1 94 ? 4.360 4.785 5.457 1.00 90.69 94 PHE A O 1
ATOM 748 N N . ALA A 1 95 ? 5.093 4.893 7.587 1.00 92.38 95 ALA A N 1
ATOM 749 C CA . ALA A 1 95 ? 4.731 6.284 7.858 1.00 92.38 95 ALA A CA 1
ATOM 750 C C . ALA A 1 95 ? 3.289 6.653 7.459 1.00 92.38 95 ALA A C 1
ATOM 752 O O . ALA A 1 95 ? 3.020 7.737 6.942 1.00 92.38 95 ALA A O 1
ATOM 753 N N . CYS A 1 96 ? 2.332 5.751 7.701 1.00 93.38 96 CYS A N 1
ATOM 754 C CA . CYS A 1 96 ? 0.931 6.069 7.453 1.00 93.38 96 CYS A CA 1
ATOM 755 C C . CYS A 1 96 ? 0.469 7.180 8.409 1.00 93.38 96 CYS A C 1
ATOM 757 O O . CYS A 1 96 ? 0.554 6.988 9.623 1.00 93.38 96 CYS A O 1
ATOM 759 N N . PRO A 1 97 ? -0.100 8.292 7.907 1.00 93.44 97 PRO A N 1
ATOM 760 C CA . PRO A 1 97 ? -0.489 9.423 8.751 1.00 93.44 97 PRO A CA 1
ATOM 761 C C . PRO A 1 97 ? -1.627 9.082 9.720 1.00 93.44 97 PRO A C 1
ATOM 763 O O . PRO A 1 97 ? -1.792 9.742 10.739 1.00 93.44 97 PRO A O 1
ATOM 766 N N . ALA A 1 98 ? -2.401 8.032 9.429 1.00 95.75 98 ALA A N 1
ATOM 767 C CA . ALA A 1 98 ? -3.460 7.556 10.308 1.00 95.75 98 ALA A CA 1
ATOM 768 C C . ALA A 1 98 ? -2.941 6.695 11.471 1.00 95.75 98 ALA A C 1
ATOM 770 O O . ALA A 1 98 ? -3.736 6.300 12.316 1.00 95.75 98 ALA A O 1
ATOM 771 N N . ILE A 1 99 ? -1.652 6.340 11.516 1.00 96.56 99 ILE A N 1
ATOM 772 C CA . ILE A 1 99 ? -1.103 5.430 12.527 1.00 96.56 99 ILE A CA 1
ATOM 773 C C . ILE A 1 99 ? -0.175 6.200 13.455 1.00 96.56 99 ILE A C 1
ATOM 775 O O . ILE A 1 99 ? 0.803 6.795 13.015 1.00 96.56 99 ILE A O 1
ATOM 779 N N . ARG A 1 100 ? -0.448 6.126 14.758 1.00 94.94 100 ARG A N 1
ATOM 780 C CA . ARG A 1 100 ? 0.355 6.777 15.796 1.00 94.94 100 ARG A CA 1
ATOM 781 C C . ARG A 1 100 ? 0.829 5.788 16.861 1.00 94.94 100 ARG A C 1
ATOM 783 O O . ARG A 1 100 ? 0.106 4.828 17.158 1.00 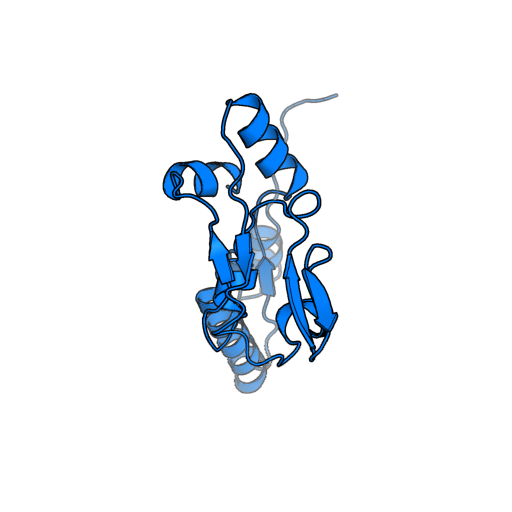94.94 100 ARG A O 1
ATOM 790 N N . PRO A 1 101 ? 2.011 6.008 17.458 1.00 95.19 101 PRO A N 1
ATOM 791 C CA . PRO A 1 101 ? 2.419 5.276 18.646 1.00 95.19 101 PRO A CA 1
ATOM 792 C C . PRO A 1 101 ? 1.545 5.662 19.847 1.00 95.19 101 PRO A C 1
ATOM 794 O O . PRO A 1 101 ? 1.130 6.810 20.002 1.00 95.19 101 PRO A O 1
ATOM 797 N N . THR A 1 102 ? 1.289 4.693 20.714 1.00 93.00 102 THR A N 1
ATOM 798 C CA . THR A 1 102 ? 0.692 4.866 22.041 1.00 93.00 102 THR A CA 1
ATOM 799 C C . THR A 1 102 ? 1.715 4.523 23.121 1.00 93.00 102 THR A C 1
ATOM 801 O O . THR A 1 102 ? 2.863 4.170 22.829 1.00 93.00 102 THR A O 1
ATOM 804 N N . GLU A 1 103 ? 1.288 4.563 24.384 1.00 86.31 103 GLU A N 1
ATOM 805 C CA . GLU A 1 103 ? 2.070 4.022 25.495 1.00 86.31 103 GLU A CA 1
ATOM 806 C C . GLU A 1 103 ? 2.546 2.590 25.193 1.00 86.31 103 GLU A C 1
ATOM 808 O O . GLU A 1 103 ? 1.840 1.787 24.570 1.00 86.31 103 GLU A O 1
ATOM 813 N N . GLY A 1 104 ? 3.795 2.296 25.565 1.00 86.00 104 GLY A N 1
ATOM 814 C CA . GLY A 1 104 ? 4.437 1.011 25.280 1.00 86.00 104 GLY A CA 1
ATOM 815 C C . GLY A 1 104 ? 4.805 0.774 23.808 1.00 86.00 104 GLY A C 1
ATOM 816 O O . GLY A 1 104 ? 4.984 -0.377 23.420 1.00 86.00 104 GLY A O 1
ATOM 817 N N . LYS A 1 105 ? 4.901 1.826 22.975 1.00 91.44 105 LYS A N 1
ATOM 818 C CA . LYS A 1 105 ? 5.240 1.758 21.531 1.00 91.44 105 LYS A CA 1
ATOM 819 C C . LYS A 1 105 ? 4.240 0.967 20.673 1.00 91.44 105 LYS A C 1
ATOM 821 O O . LYS A 1 105 ? 4.512 0.677 19.507 1.00 91.44 105 LYS A O 1
ATOM 826 N N . LYS A 1 106 ? 3.075 0.609 21.217 1.00 94.75 106 LYS A N 1
ATOM 827 C CA . LYS A 1 106 ? 2.016 -0.050 20.442 1.00 94.75 106 LYS A CA 1
ATOM 828 C C . LYS A 1 106 ? 1.407 0.936 19.448 1.00 94.75 106 LYS A C 1
ATOM 830 O O . LYS A 1 106 ? 1.435 2.142 19.660 1.00 94.75 106 LYS A O 1
ATOM 835 N N . ALA A 1 107 ? 0.896 0.425 18.335 1.00 96.31 107 ALA A N 1
ATOM 836 C CA . ALA A 1 107 ? 0.283 1.257 17.309 1.00 96.31 107 ALA A CA 1
ATOM 837 C C . ALA A 1 107 ? -1.218 1.440 17.573 1.00 96.31 107 ALA A C 1
ATOM 839 O O . ALA A 1 107 ? -1.896 0.516 18.024 1.00 96.31 107 ALA A O 1
ATOM 840 N N . SER A 1 108 ? -1.743 2.612 17.229 1.00 96.31 108 SER A N 1
ATOM 841 C CA . SER A 1 108 ? -3.176 2.896 17.157 1.00 96.31 108 SER A CA 1
ATOM 842 C C . SER A 1 108 ? -3.496 3.557 15.825 1.00 96.31 108 SER A C 1
ATOM 844 O O . SER A 1 108 ? -2.725 4.394 15.357 1.00 96.31 108 SER A O 1
ATOM 846 N N . ILE A 1 109 ? -4.635 3.196 15.232 1.00 97.31 109 ILE A N 1
ATOM 847 C CA . ILE A 1 109 ? -5.128 3.800 13.990 1.00 97.31 109 ILE A CA 1
ATOM 848 C C . ILE A 1 109 ? -6.205 4.821 14.341 1.00 97.31 109 ILE A C 1
ATOM 850 O O . ILE A 1 109 ? -7.136 4.503 15.078 1.00 97.31 109 ILE A O 1
ATOM 854 N N . ASP A 1 110 ? -6.063 6.033 13.820 1.00 96.31 110 ASP A N 1
ATOM 855 C CA . ASP A 1 110 ? -7.095 7.057 13.830 1.00 96.31 110 ASP A CA 1
ATOM 856 C C . ASP A 1 110 ? -8.131 6.752 12.727 1.00 96.31 110 ASP A C 1
ATOM 858 O O . ASP A 1 110 ? -7.784 6.738 11.536 1.00 96.31 110 ASP A O 1
ATOM 862 N N . PRO A 1 111 ? -9.394 6.462 13.084 1.00 94.06 111 PRO A N 1
ATOM 863 C CA . PRO A 1 111 ? -10.416 6.102 12.112 1.00 94.06 111 PRO A CA 1
ATOM 864 C C . PRO A 1 111 ? -10.816 7.269 11.201 1.00 94.06 111 PRO A C 1
ATOM 866 O O . PRO A 1 111 ? -11.283 7.010 10.090 1.00 94.06 111 PRO A O 1
ATOM 869 N N . GLU A 1 112 ? -10.631 8.524 11.614 1.00 93.06 112 GLU A N 1
ATOM 870 C CA . GLU A 1 112 ? -10.977 9.699 10.808 1.00 93.06 112 GLU A CA 1
ATOM 871 C C . GLU A 1 112 ? -9.962 9.905 9.681 1.00 93.06 112 GLU A C 1
ATOM 873 O O . GLU A 1 112 ? -10.342 10.144 8.535 1.00 93.06 112 GLU A O 1
ATOM 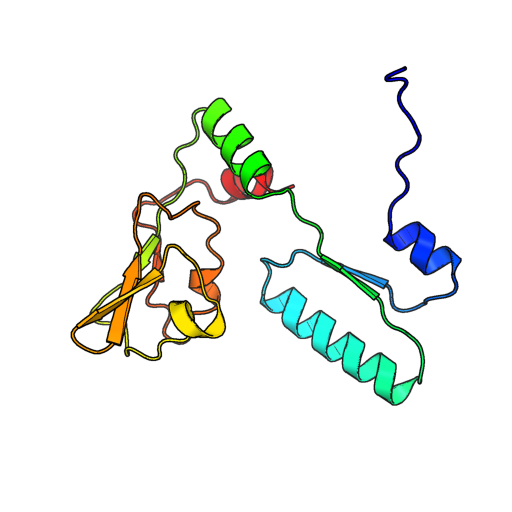878 N N . LEU A 1 113 ? -8.676 9.690 9.972 1.00 94.12 113 LEU A N 1
ATOM 879 C CA . LEU A 1 113 ? -7.595 9.764 8.982 1.00 94.12 113 LEU A CA 1
ATOM 880 C C . LEU A 1 113 ? -7.478 8.498 8.117 1.00 94.12 113 LEU A C 1
ATOM 882 O O . LEU A 1 113 ? -6.878 8.520 7.039 1.00 94.12 113 LEU A O 1
ATOM 886 N N . CYS A 1 114 ? -8.024 7.367 8.571 1.00 94.94 114 CYS A N 1
ATOM 887 C CA . CYS A 1 114 ? -7.941 6.105 7.846 1.00 94.94 114 CYS A CA 1
ATOM 888 C C . CYS A 1 114 ? -8.806 6.123 6.573 1.00 94.94 114 CYS A C 1
ATOM 890 O O . CYS A 1 114 ? -10.034 6.059 6.633 1.00 94.94 114 CYS A O 1
ATOM 892 N N . ILE A 1 115 ? -8.164 6.117 5.404 1.00 93.38 115 ILE A N 1
ATOM 893 C CA . ILE A 1 115 ? -8.846 6.060 4.097 1.00 93.38 115 ILE A CA 1
ATOM 894 C C . ILE A 1 115 ? -9.201 4.637 3.632 1.00 93.38 115 ILE A C 1
ATOM 896 O O . ILE A 1 115 ? -9.730 4.462 2.538 1.00 93.38 115 ILE A O 1
ATOM 900 N N . GLY A 1 116 ? -8.861 3.611 4.417 1.00 93.44 116 GLY A N 1
ATOM 901 C CA . GLY A 1 116 ? -9.207 2.224 4.097 1.00 93.44 116 GLY A CA 1
ATOM 902 C C . GLY A 1 116 ? -8.370 1.559 3.001 1.00 93.44 116 GLY A C 1
ATOM 903 O O . GLY A 1 116 ? -8.816 0.581 2.410 1.00 93.44 116 GLY A O 1
ATOM 904 N N . CYS A 1 117 ? -7.159 2.047 2.707 1.00 91.88 117 CYS A N 1
ATOM 905 C CA . CYS A 1 117 ? -6.314 1.478 1.646 1.00 91.88 117 CYS A CA 1
ATOM 906 C C . CYS A 1 117 ? -5.843 0.036 1.905 1.00 91.88 117 CYS A C 1
ATOM 908 O O . CYS A 1 117 ? -5.494 -0.661 0.963 1.00 91.88 117 CYS A O 1
ATOM 910 N N . GLY A 1 118 ? -5.793 -0.404 3.166 1.00 91.56 118 GLY A N 1
ATOM 911 C CA . GLY A 1 118 ? -5.419 -1.771 3.542 1.00 91.56 118 GLY A CA 1
ATOM 912 C C . GLY A 1 118 ? -3.924 -2.105 3.486 1.00 91.56 118 GLY A C 1
ATOM 913 O O . GLY A 1 118 ? -3.531 -3.100 4.084 1.00 91.56 118 GLY A O 1
ATOM 914 N N . ALA A 1 119 ? -3.075 -1.260 2.891 1.00 90.94 119 ALA A N 1
ATOM 915 C CA . ALA A 1 119 ? -1.634 -1.517 2.744 1.00 90.94 119 ALA A CA 1
ATOM 916 C C . ALA A 1 119 ? -0.895 -1.777 4.077 1.00 90.94 119 ALA A C 1
ATOM 918 O O . ALA A 1 119 ? 0.069 -2.537 4.132 1.00 90.94 119 ALA A O 1
ATOM 919 N N . CYS A 1 120 ? -1.367 -1.199 5.187 1.00 93.12 120 CYS A N 1
ATOM 920 C CA . CYS A 1 120 ? -0.776 -1.433 6.507 1.00 93.12 120 CYS A CA 1
ATOM 921 C C . CYS A 1 120 ? -0.949 -2.875 7.021 1.00 93.12 120 CYS A C 1
ATOM 923 O O . CYS A 1 120 ? -0.180 -3.299 7.886 1.00 93.12 120 CYS A O 1
ATOM 925 N N . VAL A 1 121 ? -1.922 -3.634 6.501 1.00 93.69 121 VAL A N 1
ATOM 926 C CA . VAL A 1 121 ? -2.136 -5.044 6.868 1.00 93.69 121 VAL A CA 1
ATOM 927 C C . VAL A 1 121 ? -0.951 -5.898 6.432 1.00 93.69 121 VAL A C 1
ATOM 929 O O . VAL A 1 121 ? -0.455 -6.687 7.235 1.00 93.69 121 VAL A O 1
ATOM 932 N N . ASP A 1 122 ? -0.471 -5.700 5.203 1.00 90.50 122 ASP A N 1
ATOM 933 C CA . ASP A 1 122 ? 0.633 -6.478 4.631 1.00 90.50 122 ASP A CA 1
ATOM 934 C C . ASP A 1 122 ? 1.989 -6.086 5.225 1.00 90.50 122 ASP A C 1
ATOM 936 O O . ASP A 1 122 ? 2.860 -6.931 5.406 1.00 90.50 122 ASP A O 1
ATOM 940 N N . VAL A 1 123 ? 2.147 -4.817 5.611 1.00 91.50 123 VAL A N 1
ATOM 941 C CA . VAL A 1 123 ? 3.374 -4.314 6.248 1.00 91.50 123 VAL A CA 1
ATOM 942 C C . VAL A 1 123 ? 3.549 -4.835 7.682 1.00 91.50 123 VAL A C 1
ATOM 944 O O . VAL A 1 123 ? 4.660 -4.851 8.213 1.00 91.50 123 VAL A O 1
ATOM 947 N N . CYS A 1 124 ? 2.471 -5.243 8.359 1.00 94.69 124 CYS A N 1
ATOM 948 C CA . CYS A 1 124 ? 2.559 -5.706 9.740 1.00 94.69 124 CYS A CA 1
ATOM 949 C C . CYS A 1 124 ? 3.117 -7.144 9.813 1.00 94.69 124 CYS A C 1
ATOM 951 O O . CYS A 1 124 ? 2.392 -8.085 9.480 1.00 94.69 124 CYS A O 1
ATOM 953 N N . PRO A 1 125 ? 4.328 -7.372 10.364 1.00 93.94 125 PRO A N 1
ATOM 954 C CA . PRO A 1 125 ? 4.961 -8.698 10.347 1.00 93.94 125 PRO A CA 1
ATOM 955 C C . PRO A 1 125 ? 4.189 -9.742 11.167 1.00 93.94 125 PRO A C 1
ATOM 957 O O . PRO A 1 125 ? 4.196 -10.929 10.861 1.00 93.94 125 PRO A O 1
ATOM 960 N N . VAL A 1 126 ? 3.477 -9.291 12.201 1.00 96.25 126 VAL A N 1
ATOM 961 C CA . VAL A 1 126 ? 2.673 -10.134 13.101 1.00 96.25 126 VAL A CA 1
ATOM 962 C C . VAL A 1 126 ? 1.186 -10.138 12.743 1.00 96.25 126 VAL A C 1
ATOM 964 O O . VAL A 1 126 ? 0.380 -10.713 13.479 1.00 96.25 126 VAL A O 1
ATOM 967 N N . LYS A 1 127 ? 0.801 -9.491 11.630 1.00 95.50 127 LYS A N 1
ATOM 968 C CA . LYS A 1 127 ? -0.589 -9.348 11.160 1.00 95.50 127 LYS A CA 1
ATOM 969 C C . LYS A 1 127 ? -1.553 -8.885 12.264 1.00 95.50 127 LYS A C 1
ATOM 971 O O . LYS A 1 127 ? -2.639 -9.434 12.430 1.00 95.50 127 LYS A O 1
ATOM 976 N N . ALA A 1 128 ? -1.129 -7.896 13.050 1.00 96.69 128 ALA A N 1
ATOM 977 C CA . ALA A 1 128 ? -1.933 -7.321 14.128 1.00 96.69 128 ALA A CA 1
ATOM 978 C C . ALA A 1 128 ? -2.991 -6.325 13.622 1.00 96.69 128 ALA A C 1
ATOM 980 O O . ALA A 1 128 ? -3.855 -5.927 14.390 1.00 96.69 128 ALA A O 1
ATOM 981 N N . ILE A 1 129 ? -2.940 -5.894 12.360 1.00 96.44 129 ILE A N 1
ATOM 982 C CA . ILE A 1 129 ? -3.893 -4.926 11.804 1.00 96.44 129 ILE A CA 1
ATOM 983 C C . ILE A 1 129 ? -4.992 -5.674 11.050 1.00 96.44 129 ILE A C 1
ATOM 985 O O . ILE A 1 129 ? -4.699 -6.505 10.192 1.00 96.44 129 ILE A O 1
ATOM 989 N N . LYS A 1 130 ? -6.255 -5.375 11.364 1.00 95.88 130 LYS A N 1
ATOM 990 C CA . LYS A 1 130 ? -7.435 -6.029 10.778 1.00 95.88 130 LYS A CA 1
ATOM 991 C C . LYS A 1 130 ? -8.548 -5.019 10.492 1.00 95.88 130 LYS A C 1
ATOM 993 O O . LYS A 1 130 ? -8.567 -3.957 11.120 1.00 95.88 130 LYS A O 1
ATOM 998 N N . PRO A 1 131 ? -9.453 -5.298 9.541 1.00 96.00 131 PRO A N 1
ATOM 999 C CA . PRO A 1 131 ? -10.604 -4.437 9.328 1.00 96.00 131 PRO A CA 1
ATOM 1000 C C . PRO A 1 131 ? -11.556 -4.494 10.529 1.00 96.00 131 PRO A C 1
ATOM 1002 O O . PRO A 1 131 ? -11.669 -5.521 11.196 1.00 96.00 131 PRO A O 1
ATOM 1005 N N . VAL A 1 132 ? -12.228 -3.378 10.807 1.00 95.44 132 VAL A N 1
ATOM 1006 C CA . VAL A 1 132 ? -13.194 -3.251 11.913 1.00 95.44 132 VAL A CA 1
ATOM 1007 C C . VAL A 1 132 ? -14.477 -4.033 11.617 1.00 95.44 132 VAL A C 1
ATOM 1009 O O . VAL A 1 132 ? -15.078 -4.593 12.527 1.00 95.44 132 VAL A O 1
ATOM 1012 N N . LYS A 1 133 ? -14.883 -4.083 10.346 1.00 94.31 133 LYS A N 1
ATOM 1013 C CA . LYS A 1 133 ? -16.047 -4.825 9.851 1.00 94.31 133 LYS A CA 1
ATOM 1014 C C . LYS A 1 133 ? -15.688 -5.549 8.559 1.00 94.31 133 LYS A C 1
ATOM 1016 O O . LYS A 1 133 ? -14.741 -5.161 7.872 1.00 94.31 133 LYS A O 1
ATOM 1021 N N . GLU A 1 134 ? -16.460 -6.570 8.213 1.00 94.00 134 GLU A N 1
ATOM 1022 C CA . GLU A 1 134 ? -16.396 -7.165 6.880 1.00 94.00 134 GLU A CA 1
ATOM 1023 C C . GLU A 1 134 ? -16.921 -6.189 5.822 1.00 94.00 134 GLU A C 1
ATOM 1025 O O . GLU A 1 134 ? -17.783 -5.353 6.090 1.00 94.00 134 GLU A O 1
ATOM 1030 N N . PHE A 1 135 ? -16.365 -6.276 4.618 1.00 94.31 135 PHE A N 1
ATOM 1031 C CA . PHE A 1 135 ? -16.728 -5.429 3.490 1.00 94.31 135 PHE A CA 1
ATOM 1032 C C . PHE A 1 135 ? -16.486 -6.177 2.179 1.00 94.31 135 PHE A C 1
ATOM 1034 O O . PHE A 1 135 ? -15.669 -7.100 2.111 1.00 94.31 135 PHE A O 1
ATOM 1041 N N . ASP A 1 136 ? -17.170 -5.747 1.121 1.00 95.00 136 ASP A N 1
ATOM 1042 C CA . ASP A 1 136 ? -16.962 -6.279 -0.222 1.00 95.00 136 ASP A CA 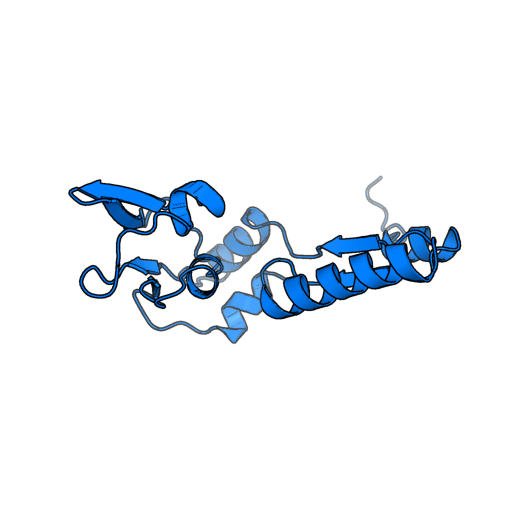1
ATOM 1043 C C . ASP A 1 136 ? -15.609 -5.802 -0.774 1.00 95.00 136 ASP A C 1
ATOM 1045 O O . ASP A 1 136 ? -15.458 -4.680 -1.268 1.00 95.00 136 ASP A O 1
ATOM 1049 N N . LYS A 1 137 ? -14.602 -6.674 -0.662 1.00 92.25 137 LYS A N 1
ATOM 1050 C CA . LYS A 1 137 ? -13.235 -6.413 -1.129 1.00 92.25 137 LYS A CA 1
ATOM 1051 C C . LYS A 1 137 ? -13.165 -6.213 -2.640 1.00 92.25 137 LYS A C 1
ATOM 1053 O O . LYS A 1 137 ? -12.370 -5.398 -3.096 1.00 92.25 137 LYS A O 1
ATOM 1058 N N . VAL A 1 138 ? -13.981 -6.936 -3.409 1.00 93.50 138 VAL A N 1
ATOM 1059 C CA . VAL A 1 138 ? -13.969 -6.869 -4.878 1.00 93.50 138 VAL A CA 1
ATOM 1060 C C . VAL A 1 138 ? -14.504 -5.516 -5.324 1.00 93.50 138 VAL A C 1
ATOM 1062 O O . VAL A 1 138 ? -13.882 -4.832 -6.139 1.00 93.50 138 VAL A O 1
ATOM 1065 N N . ARG A 1 139 ? -15.620 -5.088 -4.728 1.00 93.75 139 ARG A N 1
ATOM 1066 C CA . ARG A 1 139 ? -16.184 -3.765 -4.978 1.00 93.75 139 ARG A CA 1
ATOM 1067 C C . ARG A 1 139 ? -15.243 -2.659 -4.516 1.00 93.75 139 ARG A C 1
ATOM 1069 O O . ARG A 1 139 ?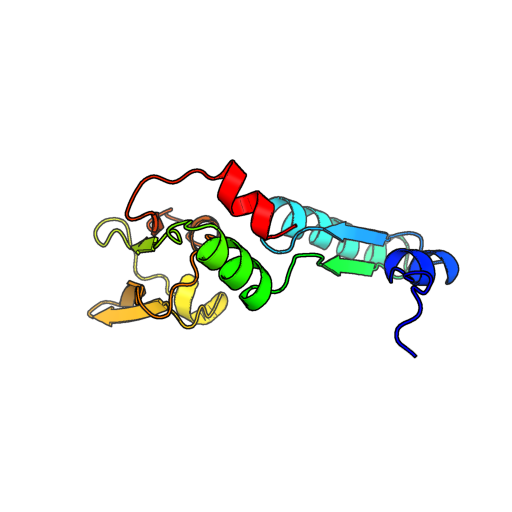 -15.053 -1.707 -5.268 1.00 93.75 139 ARG A O 1
ATOM 1076 N N . TRP A 1 140 ? -14.609 -2.785 -3.348 1.00 93.50 140 TRP A N 1
ATOM 1077 C CA . TRP A 1 140 ? -13.627 -1.795 -2.896 1.00 93.50 140 TRP A CA 1
ATOM 1078 C C . TRP A 1 140 ? -12.458 -1.654 -3.876 1.00 93.50 140 TRP A C 1
ATOM 1080 O O . TRP A 1 140 ? -12.140 -0.542 -4.294 1.00 93.50 140 TRP A O 1
ATOM 1090 N N . GLU A 1 141 ? -11.878 -2.772 -4.317 1.00 91.50 141 GLU A N 1
ATOM 1091 C CA . GLU A 1 141 ? -10.745 -2.778 -5.247 1.00 91.50 141 GLU A CA 1
ATOM 1092 C C . GLU A 1 141 ? -11.110 -2.198 -6.622 1.00 91.50 141 GLU A C 1
ATOM 1094 O O . GLU A 1 141 ? -10.279 -1.572 -7.278 1.00 91.50 141 GLU A O 1
ATOM 1099 N N . SER A 1 142 ? -12.375 -2.313 -7.039 1.00 93.06 142 SER A N 1
ATOM 1100 C CA . SER A 1 142 ? -12.847 -1.726 -8.299 1.00 93.06 142 SER A CA 1
ATOM 1101 C C . SER A 1 142 ? -12.717 -0.195 -8.356 1.00 93.06 142 SER A C 1
ATOM 1103 O O . SER A 1 142 ? -12.501 0.356 -9.434 1.00 93.06 142 SER A O 1
ATOM 1105 N N . PHE A 1 143 ? -12.781 0.507 -7.216 1.00 92.81 143 PHE A N 1
ATOM 1106 C CA . PHE A 1 143 ? -12.656 1.971 -7.177 1.00 92.81 143 PHE A CA 1
ATOM 1107 C C . PHE A 1 143 ? -11.219 2.466 -7.367 1.00 92.81 143 PHE A C 1
ATOM 1109 O O . PHE A 1 143 ? -11.011 3.632 -7.714 1.00 92.81 143 PHE A O 1
ATOM 1116 N N . TRP A 1 144 ? -10.242 1.586 -7.149 1.00 89.00 144 TRP A N 1
ATOM 1117 C CA . TRP A 1 144 ? -8.815 1.873 -7.268 1.00 89.00 144 TRP A CA 1
ATOM 1118 C C . TRP A 1 144 ? -8.257 1.666 -8.678 1.00 89.00 144 TRP A C 1
ATOM 1120 O O . TRP A 1 144 ? -7.116 2.058 -8.941 1.00 89.00 144 TRP A O 1
ATOM 1130 N N . ARG A 1 145 ? -9.063 1.105 -9.582 1.00 82.25 145 ARG A N 1
ATOM 1131 C CA . ARG A 1 145 ? -8.730 0.919 -10.997 1.00 82.25 145 ARG A CA 1
ATOM 1132 C C . ARG A 1 145 ? -9.090 2.138 -11.853 1.00 82.25 145 ARG A C 1
ATOM 1134 O O . ARG A 1 145 ? -9.872 3.015 -11.400 1.00 82.25 145 ARG A O 1
#

Secondary structure (DSSP, 8-state):
-----PPPPHHHHHHHTT--EEEEE-TT-HHHHHHHHHHHHHHHHHH---EEEEE----HHHHHHHHHHTTPPPP-EEE-TTT-----IIIIIS--TTEEE-GGG-EEE-TTT-----HHHHH-TT--EEESS---HHHHHHTT-

pLDDT: mean 93.17, std 4.82, range [50.56, 97.31]

Sequence (145 aa):
TGKPTRRVLIEDIVRGMGIEFVKVIDPFNMKEFEETYLNAIKYVKEEGKPAVIVSRRSCALIAVSKALRSGFELPKYVVDRERCIGCGICYNVFACPAIRPTEGKKASIDPELCIGCGACVDVCPVKAIKPVKEFDKVRWESFWR

Radius of gyration: 18.81 Å; chains: 1; bounding box: 47×33×53 Å

Foldseek 3Di:
DPPDDDDDDPQVVCVVVVQPAEEEDAVLVVVCVVVSVVVQVVCCVPVVGHHDYHHDWPDLVQLLVVCVVVVHDAWFKFFQQVLFPLPCCLCPVVNQVQWDADPPNGIGGNRVSDSNSCSSQVSDPSSRMDTPDDHDPVVSRVSTD